Protein AF-T1ATZ6-F1 (afdb_monomer_lite)

Organism: NCBI:txid410659

InterPro domains:
  IPR009057 Homedomain-like superfamily [SSF46689] (5-80)

Secondary structure (DSSP, 8-state):
-HHHHHHHHHHHHHHTT--HHHHHHHHSS-HHHHHHHHHHHHHHTHHHHSPP----SPPTTTTTHHHHHHHTTS-GGGGT--------

pLDDT: mean 88.89, std 11.83, range [39.41, 98.31]

Foldseek 3Di:
DVQLVLLVVLVVVVVVVDQLVNSCVVSVDHSVVNVQSNVLCVVPNSVSRDDPPPPPDPDPCVVCVVVVVVVVPDDVVVVVDDPPPPDD

Structure (mmCIF, N/CA/C/O backbone):
data_AF-T1ATZ6-F1
#
_entry.id   AF-T1ATZ6-F1
#
loop_
_atom_site.group_PDB
_atom_site.id
_atom_site.type_symbol
_atom_site.label_atom_id
_atom_site.label_alt_id
_atom_site.label_comp_id
_atom_site.label_asym_id
_atom_site.label_entity_id
_atom_site.label_seq_id
_atom_site.pdbx_PDB_ins_code
_atom_site.Cartn_x
_atom_site.Cartn_y
_atom_site.Cartn_z
_atom_site.occupancy
_atom_site.B_iso_or_equiv
_atom_site.auth_seq_id
_atom_site.auth_comp_id
_atom_site.auth_asym_id
_atom_site.auth_atom_id
_atom_site.pdbx_PDB_model_num
ATOM 1 N N . ASP A 1 1 ? -8.867 -10.039 -9.091 1.00 74.06 1 ASP A N 1
ATOM 2 C CA . ASP A 1 1 ? -7.437 -10.002 -8.711 1.00 74.06 1 ASP A CA 1
ATOM 3 C C . ASP A 1 1 ? -7.445 -10.295 -7.224 1.00 74.06 1 ASP A C 1
ATOM 5 O O . ASP A 1 1 ? -7.904 -9.454 -6.467 1.00 74.06 1 ASP A O 1
ATOM 9 N N . SER A 1 2 ? -7.085 -11.516 -6.813 1.00 88.25 2 SER A N 1
ATOM 10 C CA . SER A 1 2 ? -7.370 -12.006 -5.452 1.00 88.25 2 SER A CA 1
ATOM 11 C C . SER A 1 2 ? -6.818 -11.091 -4.352 1.00 88.25 2 SER A C 1
ATOM 13 O O . SER A 1 2 ? -7.423 -10.984 -3.28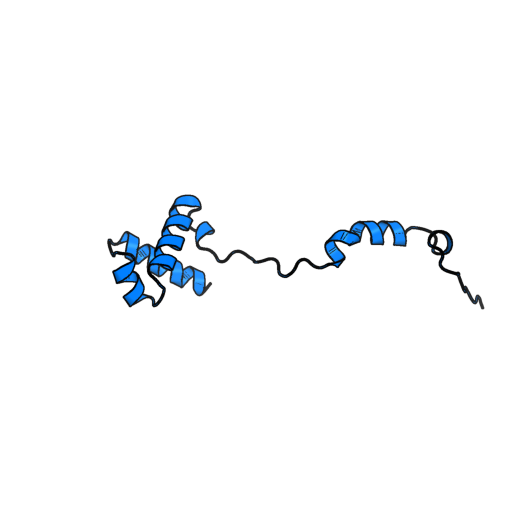9 1.00 88.25 2 SER A O 1
ATOM 15 N N . LYS A 1 3 ? -5.711 -10.384 -4.611 1.00 91.19 3 LYS A N 1
ATOM 16 C CA . LYS A 1 3 ? -5.149 -9.416 -3.662 1.00 91.19 3 LYS A CA 1
ATOM 17 C C . LYS A 1 3 ? -5.934 -8.111 -3.632 1.00 91.19 3 LYS A C 1
ATOM 19 O O . LYS A 1 3 ? -6.064 -7.521 -2.566 1.00 91.19 3 LYS A O 1
ATOM 24 N N . TYR A 1 4 ? -6.428 -7.653 -4.779 1.00 95.00 4 TYR A N 1
ATOM 25 C CA . TYR A 1 4 ? -7.273 -6.464 -4.852 1.00 95.00 4 TYR A CA 1
ATOM 26 C C . TYR A 1 4 ? -8.571 -6.671 -4.069 1.00 95.00 4 TYR A C 1
ATOM 28 O O . TYR A 1 4 ? -8.901 -5.849 -3.219 1.00 95.00 4 TYR A O 1
ATOM 36 N N . ASP A 1 5 ? -9.248 -7.798 -4.296 1.00 96.31 5 ASP A N 1
ATOM 37 C CA . ASP A 1 5 ? -10.517 -8.115 -3.633 1.00 96.31 5 ASP A CA 1
ATOM 38 C C . ASP A 1 5 ? -10.329 -8.220 -2.106 1.00 96.31 5 ASP A C 1
ATOM 40 O O . ASP A 1 5 ? -11.135 -7.703 -1.334 1.00 96.31 5 ASP A O 1
ATOM 44 N N . HIS A 1 6 ? -9.198 -8.784 -1.665 1.00 96.19 6 HIS A N 1
ATOM 45 C CA . HIS A 1 6 ? -8.811 -8.857 -0.251 1.00 96.19 6 HIS A CA 1
ATOM 46 C C . HIS A 1 6 ? -8.576 -7.480 0.390 1.00 96.19 6 HIS A C 1
ATOM 48 O O . HIS A 1 6 ? -9.082 -7.191 1.474 1.00 96.19 6 HIS A O 1
ATOM 54 N N . ARG A 1 7 ? -7.842 -6.590 -0.293 1.00 96.56 7 ARG A N 1
ATOM 55 C CA . ARG A 1 7 ? -7.610 -5.211 0.179 1.00 96.56 7 ARG A CA 1
ATOM 56 C C . ARG A 1 7 ? -8.901 -4.405 0.222 1.00 96.56 7 ARG A C 1
ATOM 58 O O . ARG A 1 7 ? -9.112 -3.645 1.164 1.00 96.56 7 ARG A O 1
ATOM 65 N N . LEU A 1 8 ? -9.757 -4.585 -0.785 1.00 97.19 8 LEU A N 1
ATOM 66 C CA . LEU A 1 8 ? -11.061 -3.941 -0.859 1.00 97.19 8 LEU A CA 1
ATOM 67 C C . LEU A 1 8 ? -11.953 -4.378 0.305 1.00 97.19 8 LEU A C 1
ATOM 69 O O . LEU A 1 8 ? -12.571 -3.524 0.933 1.00 97.19 8 LEU A O 1
ATOM 73 N N . HIS A 1 9 ? -11.966 -5.672 0.641 1.00 97.56 9 HIS A N 1
ATOM 74 C CA . HIS A 1 9 ? -12.687 -6.174 1.810 1.00 97.56 9 HIS A CA 1
ATOM 75 C C . HIS A 1 9 ? -12.234 -5.463 3.094 1.00 97.56 9 HI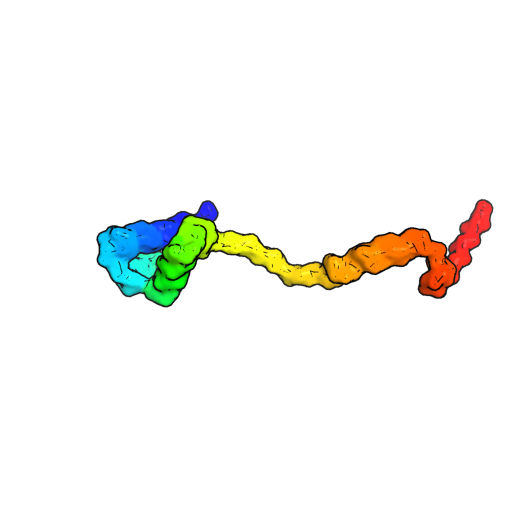S A C 1
ATOM 77 O O . HIS A 1 9 ? -13.065 -4.949 3.838 1.00 97.56 9 HIS A O 1
ATOM 83 N N . GLY A 1 10 ? -10.921 -5.338 3.316 1.00 97.56 10 GLY A N 1
ATOM 84 C CA . GLY A 1 10 ? -10.388 -4.607 4.471 1.00 97.56 10 GLY A CA 1
ATOM 85 C C . GLY A 1 10 ? -10.781 -3.135 4.515 1.00 97.56 10 GLY A C 1
ATOM 86 O O . GLY A 1 10 ? -11.175 -2.634 5.565 1.00 97.56 10 GLY A O 1
ATOM 87 N N . LEU A 1 11 ? -10.733 -2.450 3.374 1.00 97.88 11 LEU A N 1
ATOM 88 C CA . LEU A 1 11 ? -11.172 -1.058 3.258 1.00 97.88 11 LEU A CA 1
ATOM 89 C C . LEU A 1 11 ? -12.657 -0.880 3.569 1.00 97.88 11 LEU A C 1
ATOM 91 O O . LEU A 1 11 ? -13.021 0.078 4.248 1.00 97.88 11 LEU A O 1
ATOM 95 N N . LEU A 1 12 ? -13.503 -1.805 3.111 1.00 98.06 12 LEU A N 1
ATOM 96 C CA . LEU A 1 12 ? -14.930 -1.786 3.421 1.00 98.06 12 LEU A CA 1
ATOM 97 C C . LEU A 1 12 ? -15.173 -1.969 4.921 1.00 98.06 12 LEU A C 1
ATOM 99 O O . LEU A 1 12 ? -16.004 -1.257 5.477 1.00 98.06 12 LEU A O 1
ATOM 103 N N . LEU A 1 13 ? -14.439 -2.856 5.597 1.00 98.31 13 LEU A N 1
ATOM 104 C CA . LEU A 1 13 ? -14.558 -3.025 7.050 1.00 98.31 13 LEU A CA 1
ATOM 105 C C . LEU A 1 13 ? -14.159 -1.752 7.813 1.00 98.31 13 LEU A C 1
ATOM 107 O O . LEU A 1 13 ? -14.891 -1.320 8.704 1.00 98.31 13 LEU A O 1
ATOM 111 N N . VAL A 1 14 ? -13.061 -1.099 7.415 1.00 98.12 14 VAL A N 1
ATOM 112 C CA . VAL A 1 14 ? -12.656 0.195 7.997 1.00 98.12 14 VAL A CA 1
ATOM 113 C C . VAL A 1 14 ? -13.714 1.273 7.741 1.00 98.12 14 VAL A C 1
ATOM 115 O O . VAL A 1 14 ? -14.072 2.016 8.651 1.00 98.12 14 VAL A O 1
ATOM 118 N N . ALA A 1 15 ? -14.268 1.342 6.527 1.00 97.38 15 ALA A N 1
ATOM 119 C CA . ALA A 1 15 ? -15.338 2.284 6.192 1.00 97.38 15 ALA A CA 1
ATOM 120 C C . ALA A 1 15 ? -16.630 2.034 6.994 1.00 97.38 15 ALA A C 1
ATOM 122 O O . ALA A 1 15 ? -17.392 2.967 7.231 1.00 97.38 15 ALA A O 1
ATOM 123 N N . ASN A 1 16 ? -16.850 0.798 7.453 1.00 97.56 16 ASN A N 1
ATOM 124 C CA . ASN A 1 16 ? -17.930 0.430 8.373 1.00 97.56 16 ASN A CA 1
ATOM 125 C C . ASN A 1 16 ? -17.599 0.716 9.853 1.00 97.56 16 ASN A C 1
ATOM 127 O O . ASN A 1 16 ? -18.359 0.328 10.738 1.00 97.56 16 ASN A O 1
ATOM 131 N N . GLY A 1 17 ? -16.495 1.412 10.139 1.00 97.88 17 GLY A N 1
ATOM 132 C CA . GLY A 1 17 ? -16.146 1.891 11.477 1.00 97.88 17 GLY A CA 1
ATOM 133 C C . GLY A 1 17 ? -15.241 0.962 12.286 1.00 97.88 17 GLY A C 1
ATOM 134 O O . GLY A 1 17 ? -14.963 1.267 13.444 1.00 97.88 17 GLY A O 1
ATOM 135 N N . MET A 1 18 ? -14.759 -0.143 11.710 1.00 98.31 18 MET A N 1
ATOM 136 C CA . MET A 1 18 ? -13.785 -1.005 12.386 1.00 98.31 18 MET A CA 1
ATOM 137 C C . MET A 1 18 ? -12.401 -0.350 12.424 1.00 98.31 18 MET A C 1
ATOM 139 O O . MET A 1 18 ? -11.965 0.275 11.452 1.00 98.31 18 MET A O 1
ATOM 143 N N . SER A 1 19 ? -11.674 -0.526 13.530 1.00 97.94 19 SER A N 1
ATOM 144 C CA . SER A 1 19 ? -10.294 -0.044 13.612 1.00 97.94 19 SER A CA 1
ATOM 145 C C . SER A 1 19 ? -9.350 -0.933 12.783 1.00 97.94 19 SER A C 1
ATOM 147 O O . SER A 1 19 ? -9.639 -2.113 12.572 1.00 97.94 19 SER A O 1
ATOM 149 N N . PRO A 1 20 ? -8.176 -0.434 12.348 1.00 96.88 20 PRO A N 1
ATOM 150 C CA . PRO A 1 20 ? -7.175 -1.264 11.671 1.00 96.88 20 PRO A CA 1
ATOM 151 C C . PRO A 1 20 ? -6.730 -2.503 12.467 1.00 96.88 20 PRO A C 1
ATOM 153 O O . PRO A 1 20 ? -6.280 -3.471 11.862 1.00 96.88 20 PRO A O 1
ATOM 156 N N . TYR A 1 21 ? -6.858 -2.483 13.797 1.00 97.88 21 TYR A N 1
ATOM 157 C CA . TYR A 1 21 ? -6.576 -3.630 14.663 1.00 97.88 21 TYR A CA 1
ATOM 158 C C . TYR A 1 21 ? -7.697 -4.672 14.617 1.00 97.88 21 TYR A C 1
ATOM 160 O O . TYR A 1 21 ? -7.428 -5.854 14.449 1.00 97.88 21 TYR A O 1
ATOM 168 N N . ASP A 1 22 ? -8.961 -4.255 14.679 1.00 98.00 22 ASP A N 1
ATOM 169 C CA . ASP A 1 22 ? -10.078 -5.204 14.557 1.00 98.00 22 ASP A CA 1
ATOM 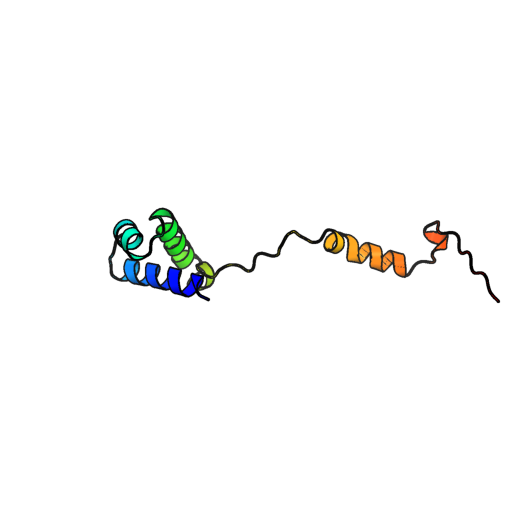170 C C . ASP A 1 22 ? -10.070 -5.865 13.175 1.00 98.00 22 ASP A C 1
ATOM 172 O O . ASP A 1 22 ? -10.278 -7.068 13.024 1.00 98.00 22 ASP A O 1
ATOM 176 N N . VAL A 1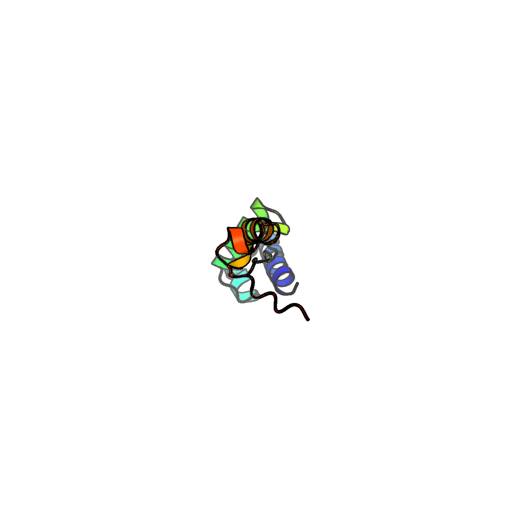 23 ? -9.771 -5.071 12.145 1.00 98.25 23 VAL A N 1
ATOM 177 C CA . VAL A 1 23 ? -9.664 -5.557 10.773 1.00 98.25 23 VAL A CA 1
ATOM 178 C C . VAL A 1 23 ? -8.481 -6.519 10.614 1.00 98.25 23 VAL A C 1
ATOM 180 O O . VAL A 1 23 ? -8.615 -7.501 9.885 1.00 98.25 23 VAL A O 1
ATOM 183 N N . SER A 1 24 ? -7.350 -6.316 11.306 1.00 97.81 24 SER A N 1
ATOM 184 C CA . SER A 1 24 ? -6.216 -7.252 11.211 1.00 97.81 24 SER A CA 1
ATOM 185 C C . SER A 1 24 ? -6.561 -8.655 11.684 1.00 97.81 24 SER A C 1
ATOM 187 O O . SER A 1 24 ? -6.125 -9.621 11.059 1.00 97.81 24 SER A O 1
ATOM 189 N N . GLU A 1 25 ? -7.393 -8.764 12.719 1.00 97.69 25 GLU A N 1
ATOM 190 C CA . GLU A 1 25 ? -7.862 -10.054 13.228 1.00 97.69 25 GLU A CA 1
ATOM 191 C C . GLU A 1 25 ? -8.793 -10.765 12.233 1.00 97.69 25 GLU A C 1
ATOM 193 O O . GLU A 1 25 ? -8.786 -11.991 12.145 1.00 97.69 25 GLU A O 1
ATOM 198 N N . VAL A 1 26 ? -9.560 -10.011 11.436 1.00 97.12 26 VAL A N 1
ATOM 199 C CA . VAL A 1 26 ? -10.507 -10.574 10.457 1.00 97.12 26 VAL A CA 1
ATOM 200 C C . VAL A 1 26 ? -9.810 -11.049 9.180 1.00 97.12 26 VAL A C 1
ATOM 202 O O . VAL A 1 26 ? -10.126 -12.125 8.675 1.00 97.12 26 VAL A O 1
ATOM 205 N N . ILE A 1 27 ? -8.879 -10.259 8.634 1.00 95.19 27 ILE A N 1
ATOM 206 C CA . ILE A 1 27 ? -8.260 -10.543 7.322 1.00 95.19 27 ILE A CA 1
ATOM 207 C C . ILE A 1 27 ? -6.822 -11.066 7.386 1.00 95.19 27 ILE A C 1
ATOM 209 O O . ILE A 1 27 ? -6.265 -11.428 6.348 1.00 95.19 27 ILE A O 1
ATOM 213 N N . GLY A 1 28 ? -6.210 -11.138 8.571 1.00 95.62 28 GLY A N 1
ATOM 214 C CA . GLY A 1 28 ? -4.890 -11.751 8.764 1.00 95.62 28 GLY A CA 1
ATOM 215 C C . GLY A 1 28 ? -3.714 -10.930 8.222 1.00 95.62 28 GLY A C 1
ATOM 216 O O . GLY A 1 28 ? -2.611 -11.453 8.054 1.00 95.62 28 GLY A O 1
ATOM 217 N N . ASN A 1 29 ? -3.920 -9.643 7.933 1.00 97.06 29 ASN A N 1
ATOM 218 C CA . ASN A 1 29 ? -2.848 -8.702 7.608 1.00 97.06 29 ASN A CA 1
ATOM 219 C C . ASN A 1 29 ? -2.571 -7.788 8.789 1.00 97.06 29 ASN A C 1
ATOM 221 O O . ASN A 1 29 ? -3.485 -7.420 9.508 1.00 97.06 29 ASN A O 1
ATOM 225 N N . SER A 1 30 ? -1.320 -7.356 8.951 1.00 97.88 30 SER A N 1
ATOM 226 C CA . SER A 1 30 ? -0.967 -6.448 10.043 1.00 97.88 30 SER A CA 1
ATOM 227 C C . SER A 1 30 ? -1.771 -5.137 9.989 1.00 97.88 30 SER A C 1
ATOM 229 O O . SER A 1 30 ? -2.025 -4.636 8.884 1.00 97.88 30 SER A O 1
ATOM 231 N N . PRO A 1 31 ? -2.065 -4.504 11.145 1.00 97.62 31 PRO A N 1
ATOM 232 C CA . PRO A 1 31 ? -2.706 -3.185 11.196 1.00 97.62 31 PRO A CA 1
ATOM 233 C C . PRO A 1 31 ? -1.999 -2.165 10.298 1.00 97.62 31 PRO A C 1
ATOM 235 O O . PRO A 1 31 ? -2.631 -1.396 9.578 1.00 97.62 31 PRO A O 1
ATOM 238 N N . LYS A 1 32 ? -0.660 -2.239 10.237 1.00 98.19 32 LYS A N 1
ATOM 239 C CA . LYS A 1 32 ? 0.147 -1.355 9.393 1.00 98.19 32 LYS A CA 1
ATOM 240 C C . LYS A 1 32 ? -0.124 -1.514 7.896 1.00 98.19 32 LYS A C 1
ATOM 242 O O . LYS A 1 32 ? -0.077 -0.535 7.147 1.00 98.19 32 LYS A O 1
ATOM 247 N N . SER A 1 33 ? -0.387 -2.739 7.446 1.00 97.06 33 SER A N 1
ATOM 248 C CA . SER A 1 33 ? -0.750 -3.006 6.050 1.00 97.06 33 SER A CA 1
ATOM 249 C C . SER A 1 33 ? -2.103 -2.384 5.721 1.00 97.06 33 SER A C 1
ATOM 251 O O . SER A 1 33 ? -2.243 -1.751 4.678 1.00 97.06 33 SER A O 1
ATOM 253 N N . ILE A 1 34 ? -3.062 -2.495 6.643 1.00 97.81 34 ILE A N 1
ATOM 254 C CA . ILE A 1 34 ? -4.404 -1.922 6.501 1.00 97.81 34 ILE A CA 1
ATOM 255 C C . ILE A 1 34 ? -4.325 -0.393 6.439 1.00 97.81 34 ILE A C 1
ATOM 257 O O . ILE A 1 34 ? -4.846 0.198 5.497 1.00 97.81 34 ILE A O 1
ATOM 261 N N . GLU A 1 35 ? -3.584 0.249 7.351 1.00 98.00 35 GLU A N 1
ATOM 262 C CA . GLU A 1 35 ? -3.305 1.695 7.295 1.00 98.00 35 GLU A CA 1
ATOM 263 C C . GLU A 1 35 ? -2.699 2.115 5.951 1.00 98.00 35 GLU A C 1
ATOM 265 O O . GLU A 1 35 ? -3.065 3.141 5.380 1.00 98.00 35 GLU A O 1
ATOM 270 N N . THR A 1 36 ? -1.762 1.319 5.430 1.00 97.62 36 THR A N 1
ATOM 271 C CA . THR A 1 36 ? -1.119 1.596 4.141 1.00 97.62 36 THR A CA 1
ATOM 272 C C . THR A 1 36 ? -2.136 1.571 3.002 1.00 97.62 36 THR A C 1
ATOM 274 O O . THR A 1 36 ? -2.093 2.444 2.138 1.00 97.62 36 THR A O 1
ATOM 277 N N . TRP A 1 37 ? -3.072 0.620 3.002 1.00 97.25 37 TRP A N 1
ATOM 278 C CA . TRP A 1 37 ? -4.129 0.552 1.990 1.00 97.25 37 TRP A CA 1
ATOM 279 C C . TRP A 1 37 ? -5.125 1.700 2.113 1.00 97.25 37 TRP A C 1
ATOM 281 O O . TRP A 1 37 ? -5.497 2.271 1.094 1.00 97.25 37 TRP A O 1
ATOM 291 N N . VAL A 1 38 ? -5.511 2.074 3.338 1.00 97.69 38 VAL A N 1
ATOM 292 C CA . VAL A 1 38 ? -6.380 3.235 3.585 1.00 97.69 38 VAL A CA 1
ATOM 293 C C . VAL A 1 38 ? -5.722 4.507 3.059 1.00 97.69 38 VAL A C 1
ATOM 295 O O . VAL A 1 38 ? -6.335 5.238 2.287 1.00 97.69 38 VAL A O 1
ATOM 298 N N . ASN A 1 39 ? -4.451 4.738 3.388 1.00 98.00 39 ASN A N 1
ATOM 299 C CA . ASN A 1 39 ? -3.711 5.902 2.900 1.00 98.00 39 ASN A CA 1
ATOM 300 C C . ASN A 1 39 ? -3.566 5.901 1.372 1.00 98.00 39 ASN A C 1
ATOM 302 O O . ASN A 1 39 ? -3.734 6.941 0.738 1.00 98.00 39 ASN A O 1
ATOM 306 N N . ALA A 1 40 ? -3.283 4.742 0.770 1.00 96.94 40 ALA A N 1
ATOM 307 C CA . ALA A 1 40 ? -3.207 4.610 -0.682 1.00 96.94 40 ALA A CA 1
ATOM 308 C C . ALA A 1 40 ? -4.560 4.901 -1.349 1.00 96.94 40 ALA A C 1
ATOM 310 O O . ALA A 1 40 ? -4.607 5.622 -2.343 1.00 96.94 40 ALA A O 1
ATOM 311 N N . PHE A 1 41 ? -5.659 4.416 -0.767 1.00 97.44 41 PHE A N 1
ATOM 312 C CA . PHE A 1 41 ? -7.011 4.697 -1.241 1.00 97.44 41 PHE A CA 1
ATOM 313 C C . PHE A 1 41 ? -7.377 6.180 -1.121 1.00 97.44 41 PHE A C 1
ATOM 315 O O . PHE A 1 41 ? -7.887 6.762 -2.072 1.00 97.44 41 PHE A O 1
ATOM 322 N N . LEU A 1 42 ? -7.076 6.824 0.009 1.00 97.12 42 LEU A N 1
ATOM 323 C CA . LEU A 1 42 ? -7.350 8.253 0.195 1.00 97.12 42 LEU A CA 1
ATOM 324 C C . LEU A 1 42 ? -6.556 9.136 -0.779 1.00 97.12 42 LEU A C 1
ATOM 326 O O . LEU A 1 42 ? -7.011 10.219 -1.137 1.00 97.12 42 LEU A O 1
ATOM 330 N N . LYS A 1 43 ? -5.377 8.679 -1.211 1.00 97.75 43 LYS A N 1
ATOM 331 C CA . LYS A 1 43 ? -4.502 9.416 -2.127 1.00 97.75 43 LYS A CA 1
ATOM 332 C C . LYS A 1 43 ? -4.829 9.172 -3.605 1.00 97.75 43 LYS A C 1
ATOM 334 O O . LYS A 1 43 ? -4.782 10.106 -4.398 1.00 97.75 43 LYS A O 1
ATOM 339 N N . GLU A 1 44 ? -5.096 7.924 -3.984 1.00 96.62 44 GLU A N 1
ATOM 340 C CA . GLU A 1 44 ? -5.128 7.468 -5.387 1.00 96.62 44 GLU A CA 1
ATOM 341 C C . GLU A 1 44 ? -6.428 6.716 -5.743 1.00 96.62 44 GLU A C 1
ATOM 343 O O . GLU A 1 44 ? -6.574 6.182 -6.843 1.00 96.62 44 GLU A O 1
ATOM 348 N N . GLY A 1 45 ? -7.398 6.663 -4.826 1.00 96.06 45 GLY A N 1
ATOM 349 C CA . GLY A 1 45 ? -8.646 5.922 -4.996 1.00 96.06 45 GLY A CA 1
ATOM 350 C C . GLY A 1 45 ? -8.421 4.413 -5.114 1.00 96.06 45 GLY A C 1
ATOM 351 O O . GLY A 1 45 ? -7.481 3.843 -4.559 1.00 96.06 45 GLY A O 1
ATOM 352 N N . PHE A 1 46 ? -9.286 3.739 -5.872 1.00 94.62 46 PHE A N 1
ATOM 353 C CA . PHE A 1 46 ? -9.192 2.290 -6.087 1.00 94.62 46 PHE A CA 1
ATOM 354 C C . PHE A 1 46 ? -7.916 1.855 -6.819 1.00 94.62 46 PHE A C 1
ATOM 356 O O . PHE A 1 46 ? -7.448 0.734 -6.619 1.00 94.62 46 PHE A O 1
ATOM 363 N N . GLU A 1 47 ? -7.313 2.727 -7.628 1.00 93.31 47 GLU A N 1
ATOM 364 C CA . GLU A 1 47 ? -6.042 2.413 -8.287 1.00 93.31 47 GLU A CA 1
ATOM 365 C C . GLU A 1 47 ? -4.894 2.289 -7.276 1.00 93.31 47 GLU A C 1
ATOM 367 O O . GLU A 1 47 ? -4.041 1.417 -7.435 1.00 93.31 47 GLU A O 1
ATOM 372 N N . GLY A 1 48 ? -4.925 3.050 -6.175 1.00 93.31 48 GLY A N 1
ATOM 373 C CA . GLY A 1 48 ? -3.900 2.997 -5.124 1.00 93.31 48 GLY A CA 1
ATOM 374 C C . GLY A 1 48 ? -3.796 1.648 -4.407 1.00 93.31 48 GLY A C 1
ATOM 375 O O . GLY A 1 48 ? -2.745 1.299 -3.869 1.00 93.31 48 GLY A O 1
ATOM 376 N N . ILE A 1 49 ? -4.872 0.857 -4.407 1.00 94.25 49 ILE A N 1
ATOM 377 C CA . ILE A 1 49 ? -4.888 -0.474 -3.783 1.00 94.25 49 ILE A CA 1
ATOM 378 C C . ILE A 1 49 ? -4.708 -1.619 -4.772 1.00 94.25 49 ILE A C 1
ATOM 380 O O . ILE A 1 49 ? -4.565 -2.769 -4.340 1.00 94.25 49 ILE A O 1
ATOM 384 N N . ARG A 1 50 ? -4.672 -1.349 -6.080 1.00 93.12 50 ARG A N 1
ATOM 385 C CA . ARG A 1 50 ? -4.318 -2.369 -7.070 1.00 93.12 50 ARG A CA 1
ATOM 386 C C . ARG A 1 50 ? -2.864 -2.776 -6.915 1.00 93.12 50 ARG A C 1
ATOM 388 O O . ARG A 1 50 ? -2.020 -2.020 -6.435 1.00 93.12 50 ARG A O 1
ATOM 395 N N . GLU A 1 51 ? -2.556 -4.020 -7.268 1.00 84.94 51 GLU A N 1
ATOM 396 C CA . GLU A 1 51 ? -1.158 -4.418 -7.325 1.00 84.94 51 GLU A CA 1
ATOM 397 C C . GLU A 1 51 ? -0.513 -3.735 -8.537 1.00 84.94 51 GLU A C 1
ATOM 399 O O . GLU A 1 51 ? -0.955 -3.954 -9.670 1.00 84.94 51 GLU A O 1
ATOM 404 N N . PRO A 1 52 ? 0.514 -2.887 -8.336 1.00 80.88 52 PRO A N 1
ATOM 405 C CA . PRO A 1 52 ? 1.186 -2.280 -9.465 1.00 80.88 52 PRO A CA 1
ATOM 406 C C . PRO A 1 52 ? 1.831 -3.393 -10.283 1.00 80.88 52 PRO A C 1
ATOM 408 O O . PRO A 1 52 ? 2.466 -4.302 -9.733 1.00 80.88 52 PRO A O 1
ATOM 411 N N . LYS A 1 53 ? 1.714 -3.303 -11.611 1.00 78.19 53 LYS A N 1
ATOM 412 C CA . LYS A 1 53 ? 2.536 -4.119 -12.504 1.00 78.19 53 LYS A CA 1
ATOM 413 C C . LYS A 1 53 ? 3.986 -3.768 -12.212 1.00 78.19 53 LYS A C 1
ATOM 415 O O . LYS A 1 53 ? 4.463 -2.722 -12.637 1.00 78.19 53 LYS A O 1
ATOM 420 N N . ARG A 1 54 ? 4.679 -4.618 -11.456 1.00 73.44 54 ARG A N 1
ATOM 421 C CA . ARG A 1 54 ? 6.116 -4.473 -11.253 1.00 73.44 54 ARG A CA 1
ATOM 422 C C . ARG A 1 54 ? 6.765 -4.810 -12.592 1.00 73.44 54 ARG A C 1
ATOM 424 O O . ARG A 1 54 ? 6.711 -5.984 -12.971 1.00 73.44 54 ARG A O 1
ATOM 431 N N . PRO A 1 55 ? 7.344 -3.842 -13.332 1.00 69.38 55 PRO A N 1
ATOM 432 C CA . PRO A 1 55 ? 8.272 -4.229 -14.376 1.00 69.38 55 PRO A CA 1
ATOM 433 C C . PRO A 1 55 ? 9.327 -5.067 -13.655 1.00 69.38 55 PRO A C 1
ATOM 435 O O . PRO A 1 55 ? 9.787 -4.690 -12.573 1.00 69.38 55 PRO A O 1
ATOM 438 N N . GLY A 1 56 ? 9.610 -6.264 -14.165 1.00 81.00 56 GLY A N 1
ATOM 439 C CA . GLY A 1 56 ? 10.650 -7.108 -13.588 1.00 81.00 56 GLY A CA 1
ATOM 440 C C . GLY A 1 56 ? 11.996 -6.377 -13.564 1.00 81.00 56 GLY A C 1
ATOM 441 O O . GLY A 1 56 ? 12.098 -5.186 -13.862 1.00 81.00 56 GLY A O 1
ATOM 442 N N . ARG A 1 57 ? 13.077 -7.095 -13.253 1.00 79.50 57 ARG A N 1
ATOM 443 C CA . ARG A 1 57 ? 14.417 -6.512 -13.385 1.00 79.50 57 ARG A CA 1
ATOM 444 C C . ARG A 1 57 ? 14.547 -5.861 -14.775 1.00 79.50 57 ARG A C 1
ATOM 446 O O . ARG A 1 57 ? 14.321 -6.573 -15.756 1.00 79.50 57 ARG A O 1
ATOM 453 N N . PRO A 1 58 ? 14.896 -4.563 -14.871 1.00 74.12 58 PRO A N 1
ATOM 454 C CA . PRO A 1 58 ? 15.082 -3.914 -16.159 1.00 74.12 58 PRO A CA 1
ATOM 455 C C . PRO A 1 58 ? 16.029 -4.758 -17.010 1.00 74.12 58 PRO A C 1
ATOM 457 O O . PRO A 1 58 ? 17.107 -5.150 -16.548 1.00 74.12 58 PRO A O 1
ATOM 460 N N . ALA A 1 59 ? 15.601 -5.116 -18.218 1.00 74.62 59 ALA A N 1
ATOM 461 C CA . ALA A 1 59 ? 16.425 -5.920 -19.102 1.00 74.62 59 ALA A CA 1
ATOM 462 C C . ALA A 1 59 ? 17.667 -5.101 -19.470 1.00 74.62 59 ALA A C 1
ATOM 464 O O . ALA A 1 59 ? 17.538 -3.999 -19.988 1.00 74.62 59 ALA A O 1
ATOM 465 N N . ARG A 1 60 ? 18.878 -5.635 -19.255 1.00 74.81 60 ARG A N 1
ATOM 466 C CA . ARG A 1 60 ? 20.132 -4.951 -19.647 1.00 74.81 60 ARG A CA 1
ATOM 467 C C . ARG A 1 60 ? 20.140 -4.525 -21.121 1.00 74.81 60 ARG A C 1
ATOM 469 O O . ARG A 1 60 ? 20.823 -3.581 -21.482 1.00 74.81 60 ARG A O 1
ATOM 476 N N . LEU A 1 61 ? 19.380 -5.232 -21.957 1.00 78.81 61 LEU A N 1
ATOM 477 C CA . LEU A 1 61 ? 19.241 -4.950 -23.378 1.00 78.81 61 LEU A CA 1
ATOM 478 C C . LEU A 1 61 ? 18.447 -3.664 -23.664 1.00 78.81 61 LEU A C 1
ATOM 480 O O . LEU A 1 61 ? 18.738 -2.995 -24.650 1.00 78.81 61 LEU A O 1
ATOM 484 N N . SER A 1 62 ? 17.485 -3.273 -22.815 1.00 78.75 62 SER A N 1
ATOM 485 C CA . SER A 1 62 ? 16.614 -2.123 -23.106 1.00 78.75 62 SER A CA 1
ATOM 486 C C . SER A 1 62 ? 17.365 -0.793 -23.120 1.00 78.75 62 SER A C 1
ATOM 488 O O . SER A 1 62 ? 16.944 0.124 -23.811 1.00 78.75 62 SER A O 1
ATOM 490 N N . SER A 1 63 ? 18.479 -0.681 -22.390 1.00 82.75 63 SER A N 1
ATOM 491 C CA . SER A 1 63 ? 19.300 0.535 -22.364 1.00 82.75 63 SER A CA 1
ATOM 492 C C . SER A 1 63 ? 20.231 0.683 -23.567 1.00 82.75 63 SER A C 1
ATOM 494 O O . SER A 1 63 ? 20.719 1.780 -23.795 1.00 82.75 63 SER A O 1
ATOM 496 N N . ILE A 1 64 ? 20.503 -0.397 -24.308 1.00 89.06 64 ILE A N 1
ATOM 497 C CA . ILE A 1 64 ? 21.465 -0.406 -25.428 1.00 89.06 64 ILE A CA 1
ATOM 498 C C . ILE A 1 64 ? 20.810 -0.730 -26.777 1.00 89.06 64 ILE A C 1
ATOM 500 O O . ILE A 1 64 ? 21.496 -0.842 -27.789 1.00 89.06 64 ILE A O 1
ATOM 504 N N . MET A 1 65 ? 19.487 -0.912 -26.808 1.00 89.56 65 MET A N 1
ATOM 505 C CA . MET A 1 65 ? 18.762 -1.366 -27.999 1.00 89.56 65 MET A CA 1
ATOM 506 C C . MET A 1 65 ? 18.918 -0.399 -29.181 1.00 89.56 65 MET A C 1
ATOM 508 O O . MET A 1 65 ? 19.113 -0.833 -30.316 1.00 89.56 65 MET A O 1
ATOM 512 N N . ASP A 1 66 ? 18.886 0.906 -28.909 1.00 90.12 66 ASP A N 1
ATOM 513 C CA . ASP A 1 66 ? 19.061 1.935 -29.935 1.00 90.12 66 ASP A CA 1
ATOM 514 C C . ASP A 1 66 ? 20.488 1.950 -30.490 1.00 90.12 66 ASP A C 1
ATOM 516 O O . ASP A 1 66 ? 20.676 2.101 -31.698 1.00 90.12 66 ASP A O 1
ATOM 520 N N . ASP A 1 67 ? 21.487 1.749 -29.628 1.00 89.31 67 ASP A N 1
ATOM 521 C CA . ASP A 1 67 ? 22.897 1.693 -30.020 1.00 89.31 67 ASP A CA 1
ATOM 522 C C . ASP A 1 67 ? 23.157 0.475 -30.911 1.00 89.31 67 ASP A C 1
ATOM 524 O O . ASP A 1 67 ? 23.691 0.623 -32.012 1.00 89.31 67 ASP A O 1
ATOM 528 N N . ILE A 1 68 ? 22.650 -0.699 -30.513 1.00 89.62 68 ILE A N 1
ATOM 529 C CA . ILE A 1 68 ? 22.678 -1.916 -31.338 1.00 89.62 68 ILE A CA 1
ATOM 530 C C . ILE A 1 68 ? 22.002 -1.660 -32.689 1.00 89.62 68 ILE A C 1
ATOM 532 O O . ILE A 1 68 ? 22.542 -2.016 -33.734 1.00 89.62 68 ILE A O 1
ATOM 536 N N . GLY A 1 69 ? 20.832 -1.014 -32.694 1.00 90.31 69 GLY A N 1
ATOM 537 C CA . GLY A 1 69 ? 20.121 -0.682 -33.925 1.00 90.31 69 GLY A CA 1
ATOM 538 C C . GLY A 1 69 ? 20.914 0.248 -34.849 1.00 90.31 69 GLY A C 1
ATOM 539 O O . GLY A 1 69 ? 20.827 0.118 -36.072 1.00 90.31 69 GLY A O 1
ATOM 540 N N . ARG A 1 70 ? 21.690 1.193 -34.305 1.00 91.94 70 ARG A N 1
ATOM 541 C CA . ARG A 1 70 ? 22.596 2.041 -35.101 1.00 91.94 70 ARG A CA 1
ATOM 542 C C . ARG A 1 70 ? 23.767 1.236 -35.652 1.00 91.94 70 ARG A C 1
ATOM 544 O O . ARG A 1 70 ? 24.090 1.397 -36.825 1.00 91.94 70 ARG A O 1
ATOM 551 N N . ASP A 1 71 ? 24.358 0.365 -34.845 1.00 92.19 71 ASP A N 1
ATOM 552 C CA . ASP A 1 71 ? 25.513 -0.437 -35.248 1.00 92.19 71 ASP A CA 1
ATOM 553 C C . ASP A 1 71 ? 25.160 -1.473 -36.320 1.00 92.19 71 ASP A C 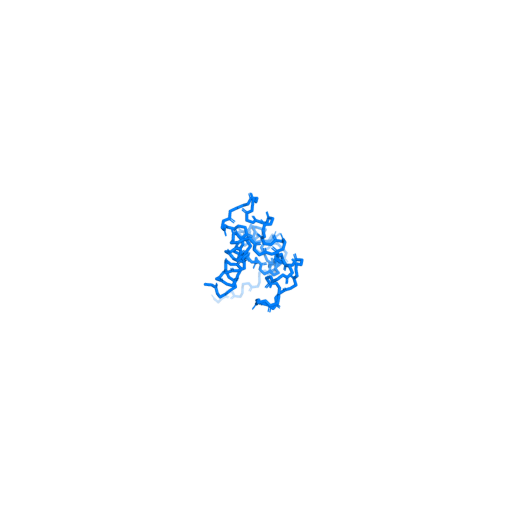1
ATOM 555 O O . ASP A 1 71 ? 25.897 -1.613 -37.292 1.00 92.19 71 ASP A O 1
ATOM 559 N N . LEU A 1 72 ? 23.979 -2.095 -36.247 1.00 90.19 72 LEU A N 1
ATOM 560 C CA . LEU A 1 72 ? 23.494 -3.035 -37.268 1.00 90.19 72 LEU A CA 1
ATOM 561 C C . LEU A 1 72 ? 23.299 -2.412 -38.663 1.00 90.19 72 LEU A C 1
ATOM 563 O O . LEU A 1 72 ? 23.190 -3.146 -39.642 1.00 90.19 72 LEU A O 1
ATOM 567 N N . ARG A 1 73 ? 23.233 -1.077 -38.773 1.00 91.69 73 ARG A N 1
ATOM 568 C CA . ARG A 1 73 ? 23.124 -0.364 -40.061 1.00 91.69 73 ARG A CA 1
ATOM 569 C C . ARG A 1 73 ? 24.476 0.074 -40.631 1.00 91.69 73 ARG A C 1
ATOM 571 O O . ARG A 1 73 ? 24.508 0.585 -41.748 1.00 91.69 73 ARG A O 1
ATOM 578 N N . LYS A 1 74 ? 25.569 -0.076 -39.878 1.00 89.19 74 LYS A N 1
ATOM 579 C CA . LYS A 1 74 ? 26.930 0.254 -40.329 1.00 89.19 74 LYS A CA 1
ATOM 580 C C . LYS A 1 74 ? 27.556 -0.940 -41.045 1.00 89.19 74 LYS A C 1
ATOM 582 O O . LYS A 1 74 ? 27.128 -2.080 -40.861 1.00 89.19 74 LYS A O 1
ATOM 587 N N . ASN A 1 75 ? 28.589 -0.693 -41.851 1.00 85.25 75 ASN A N 1
ATOM 588 C CA . ASN A 1 75 ? 29.368 -1.793 -42.403 1.00 85.25 75 ASN A CA 1
ATOM 589 C C . ASN A 1 75 ? 30.102 -2.503 -41.244 1.00 85.25 75 ASN A C 1
ATOM 591 O O . ASN A 1 75 ? 30.721 -1.824 -40.424 1.00 85.25 75 ASN A O 1
ATOM 595 N N . PRO A 1 76 ? 30.077 -3.846 -41.156 1.00 82.19 76 PRO A N 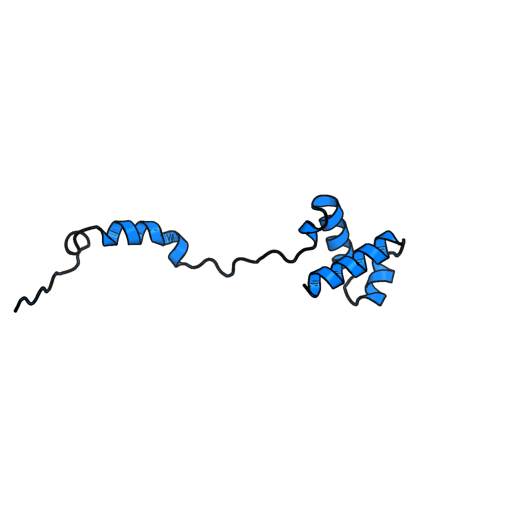1
ATOM 596 C CA . PRO A 1 76 ? 30.805 -4.582 -40.121 1.00 82.19 76 PRO A CA 1
ATOM 597 C C . PRO A 1 76 ? 32.296 -4.217 -40.030 1.00 82.19 76 PRO A C 1
ATOM 599 O O . PRO A 1 76 ? 32.868 -4.244 -38.942 1.00 82.19 76 PRO A O 1
ATOM 602 N N . VAL A 1 77 ? 32.916 -3.829 -41.149 1.00 86.00 77 VAL A N 1
ATOM 603 C CA . VAL A 1 77 ? 34.317 -3.386 -41.194 1.00 86.00 77 VAL A CA 1
ATOM 604 C C . VAL A 1 77 ? 34.526 -2.078 -40.422 1.00 86.00 77 VAL A C 1
ATOM 606 O O . VAL A 1 77 ? 35.532 -1.949 -39.727 1.00 86.00 77 VAL A O 1
ATOM 609 N N . ASP A 1 78 ? 33.554 -1.160 -40.445 1.00 86.25 78 ASP A N 1
ATOM 610 C CA . ASP A 1 78 ? 33.596 0.106 -39.688 1.00 86.25 78 ASP A CA 1
ATOM 611 C C . ASP A 1 78 ? 33.520 -0.126 -38.169 1.00 86.25 78 ASP A C 1
ATOM 613 O O . ASP A 1 78 ? 33.898 0.732 -37.373 1.00 86.25 78 ASP A O 1
ATOM 617 N N . LEU A 1 79 ? 33.039 -1.303 -37.764 1.00 85.31 79 LEU A N 1
ATOM 618 C CA . LEU A 1 79 ? 32.980 -1.768 -36.379 1.00 85.31 79 LEU A CA 1
ATOM 619 C C . LEU A 1 79 ? 34.168 -2.679 -36.013 1.00 85.31 79 LEU A C 1
ATOM 621 O O . LEU A 1 79 ? 34.199 -3.252 -34.925 1.00 85.31 79 LEU A O 1
ATOM 625 N N . GLY A 1 80 ? 35.151 -2.827 -36.908 1.00 85.31 80 GLY A N 1
ATOM 626 C CA . GLY A 1 80 ? 36.354 -3.633 -36.684 1.00 85.31 80 GLY A CA 1
ATOM 627 C C . GLY A 1 80 ? 36.176 -5.137 -36.917 1.00 85.31 80 GLY A C 1
ATOM 628 O O . GLY A 1 80 ? 37.094 -5.910 -36.629 1.00 85.31 80 GLY A O 1
ATOM 629 N N . TYR A 1 81 ? 35.035 -5.578 -37.459 1.00 81.25 81 TYR A N 1
ATOM 630 C CA . TYR A 1 81 ? 34.836 -6.979 -37.826 1.00 81.25 81 TYR A CA 1
ATOM 631 C C . TYR A 1 81 ? 35.511 -7.287 -39.165 1.00 81.25 81 TYR A C 1
ATOM 633 O O . TYR A 1 81 ? 35.295 -6.615 -40.173 1.00 81.25 81 TYR A O 1
ATOM 641 N N . ARG A 1 82 ? 36.310 -8.359 -39.200 1.00 76.81 82 ARG A N 1
ATOM 642 C CA . ARG A 1 82 ? 36.885 -8.867 -40.452 1.00 76.81 82 ARG A CA 1
ATOM 643 C C . ARG A 1 82 ? 35.794 -9.577 -41.247 1.00 76.81 82 ARG A C 1
ATOM 645 O O . ARG A 1 82 ? 35.295 -10.619 -40.823 1.00 76.81 82 ARG A O 1
ATOM 652 N N . GLN A 1 83 ? 35.435 -9.028 -42.403 1.00 67.19 83 GLN A N 1
ATOM 653 C CA . GLN A 1 83 ? 34.532 -9.690 -43.338 1.00 67.19 83 GLN A CA 1
ATOM 654 C C . GLN A 1 83 ? 35.275 -10.851 -44.018 1.00 67.19 83 GLN A C 1
ATOM 656 O O . GLN A 1 83 ? 35.917 -10.677 -45.049 1.00 67.19 83 GLN A O 1
ATOM 661 N N . ASN A 1 84 ? 35.184 -12.059 -43.458 1.00 62.81 84 ASN A N 1
ATOM 662 C CA . ASN A 1 84 ? 35.510 -13.271 -44.211 1.00 62.81 84 ASN A CA 1
ATOM 663 C C . ASN A 1 84 ? 34.292 -13.650 -45.063 1.00 62.81 84 ASN A C 1
ATOM 665 O O . ASN A 1 84 ? 33.572 -14.599 -44.756 1.00 62.81 84 ASN A O 1
ATOM 669 N N . LEU A 1 85 ? 34.033 -12.884 -46.123 1.00 61.59 85 LEU A N 1
ATOM 670 C CA . LEU A 1 85 ? 33.139 -13.328 -47.189 1.00 61.59 85 LEU A CA 1
ATOM 671 C C . LEU A 1 85 ? 33.911 -14.339 -48.041 1.00 61.59 85 LEU A C 1
ATOM 673 O O . LEU A 1 85 ? 34.599 -13.974 -48.990 1.00 61.59 85 LEU A O 1
ATOM 677 N N . VAL A 1 86 ? 33.816 -15.621 -47.688 1.00 53.12 86 VAL A N 1
ATOM 678 C CA . VAL A 1 86 ? 34.146 -16.700 -48.626 1.00 53.12 86 VAL A CA 1
ATOM 679 C C . VAL A 1 86 ? 33.011 -16.741 -49.648 1.00 53.12 86 VAL A C 1
ATOM 681 O O . VAL A 1 86 ? 32.008 -17.425 -49.456 1.00 53.12 86 VAL A O 1
ATOM 684 N N . GLY A 1 87 ? 33.139 -15.926 -50.695 1.00 55.00 87 GLY A N 1
ATOM 685 C CA . GLY A 1 87 ? 32.333 -16.049 -51.902 1.00 55.00 87 GLY A CA 1
ATOM 686 C C . GLY A 1 87 ? 32.711 -17.339 -52.628 1.00 55.00 87 GLY A C 1
ATOM 687 O O . GLY A 1 87 ? 33.894 -17.589 -52.860 1.00 55.00 87 GLY A O 1
ATOM 688 N N . ARG A 1 88 ? 31.709 -18.164 -52.928 1.00 39.41 88 ARG A N 1
ATOM 689 C CA . ARG A 1 88 ? 31.780 -19.170 -53.991 1.00 39.41 88 ARG A CA 1
ATOM 690 C C . ARG A 1 88 ? 31.410 -18.514 -55.309 1.00 39.41 88 ARG A C 1
ATOM 692 O O . ARG A 1 88 ? 30.491 -17.665 -55.272 1.00 39.41 88 ARG A O 1
#

Radius of gyration: 26.49 Å; chains: 1; bounding box: 55×29×69 Å

Sequence (88 aa):
DSKYDHRLHGLLLVANGMSPYDVSEVIGNSPKSIETWVNAFLKEGFEGIREPKRPGRPARLSSIMDDIGRDLRKNPVDLGYRQNLVGR